Protein AF-A0A7C3QV22-F1 (afdb_monomer)

Secondary structure (DSSP, 8-state):
-----SPPP---TTTHHHHHHHHTT--EEEEETTT--EESS--SS-TTT----EEEEEPPS-----------S-SS--

pLDDT: mean 93.02, std 7.94, range [60.59, 98.31]

Solvent-accessible surface area (backbone atoms only — not comparable to full-atom values): 5399 Å² total; per-residue (Å²): 133,86,80,83,83,67,90,71,88,80,70,48,92,59,46,34,66,45,58,55,33,48,75,72,77,39,58,52,41,40,26,27,70,83,79,63,50,70,47,80,78,64,64,78,54,36,93,86,76,67,44,69,52,60,43,78,43,76,54,75,98,70,86,76,90,85,77,89,85,84,84,89,71,85,90,66,87,131

Sequence (78 aa):
MIEYAKPLPAPDLDTKPFWDACREHELRAQRCSACGRFRWPPQGVCPSCYSWDFEWAKLPETGKVYSFVVVHYVAVPA

Mean predicted aligned error: 4.91 Å

Foldseek 3Di:
DDDDPDDDDDDDPQCVVQVVCVVVVFHWFKAAPVPRDTDPPGDQADPVPRDSHTDTDTDDPDDDPPDDDDPPDDPDDD

Radius of gyration: 16.11 Å; Cα contacts (8 Å, |Δi|>4): 76; chains: 1; bounding box: 30×37×41 Å

Nearest PDB structures (foldseek):
  6ok1-assembly1_D  TM=9.053E-01  e=1.051E-05  Thermomonospora curvata DSM 43183
  6htj-assembly1_B  TM=9.024E-01  e=2.525E-02  Saccharolobus solfataricus
  3irb-assembly2_B  TM=7.762E-01  e=2.208E-02  Saccharolobus solfataricus
  5m3k-assembly1_E  TM=5.822E-01  e=6.461E-02  Pseudomonas protegens Pf-5
  8hkz-assembly1_L40E  TM=6.541E-01  e=1.768E-01  Sulfolobus acidocaldarius DSM 639

Structure (mmCIF, N/CA/C/O backbone):
data_AF-A0A7C3QV22-F1
#
_entry.id   AF-A0A7C3QV22-F1
#
loop_
_atom_site.group_PDB
_atom_site.id
_atom_site.type_symbol
_atom_site.label_atom_id
_atom_site.label_alt_id
_atom_site.label_comp_id
_atom_site.label_asym_id
_atom_site.label_entity_id
_atom_site.label_seq_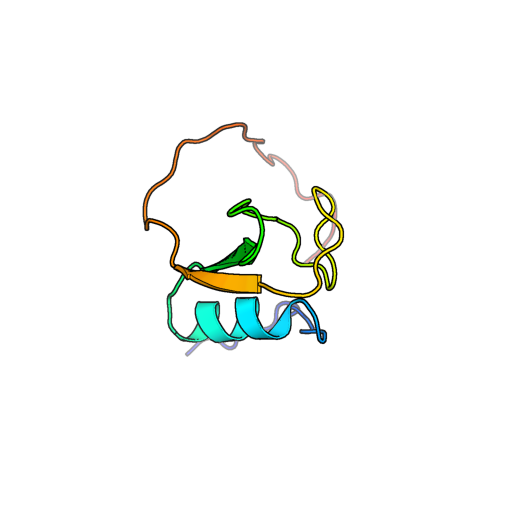id
_atom_site.pdbx_PDB_ins_code
_atom_site.Cartn_x
_atom_site.Cartn_y
_atom_site.Cartn_z
_atom_site.occupancy
_atom_site.B_iso_or_equiv
_atom_site.auth_seq_id
_atom_site.auth_comp_id
_atom_site.auth_asym_id
_atom_site.auth_atom_id
_atom_site.pdbx_PDB_model_num
ATOM 1 N N . MET A 1 1 ? 15.504 -25.560 -11.146 1.00 63.88 1 MET A N 1
ATOM 2 C CA . MET A 1 1 ? 14.805 -24.326 -10.732 1.00 63.88 1 MET A CA 1
ATOM 3 C C . MET A 1 1 ? 15.555 -23.166 -11.356 1.00 63.88 1 MET A C 1
ATOM 5 O O . MET A 1 1 ? 16.774 -23.181 -11.275 1.00 63.88 1 MET A O 1
ATOM 9 N N . ILE A 1 2 ? 14.878 -22.259 -12.061 1.00 72.69 2 ILE A N 1
ATOM 10 C CA . ILE A 1 2 ? 15.539 -21.089 -12.659 1.00 72.69 2 ILE A CA 1
ATOM 11 C C . ILE A 1 2 ? 15.688 -20.043 -11.555 1.00 72.69 2 ILE A C 1
ATOM 13 O O . ILE A 1 2 ? 14.708 -19.713 -10.890 1.00 72.69 2 ILE A O 1
ATOM 17 N N . GLU A 1 3 ? 16.908 -19.569 -11.335 1.00 84.25 3 GLU A N 1
ATOM 18 C CA . GLU A 1 3 ? 17.199 -18.508 -10.374 1.00 84.25 3 GLU A CA 1
ATOM 19 C C . GLU A 1 3 ? 16.638 -17.169 -10.882 1.00 84.25 3 GLU A C 1
ATOM 21 O O . GLU A 1 3 ? 16.830 -16.797 -12.042 1.00 84.25 3 GLU A O 1
ATOM 26 N N . TYR A 1 4 ? 15.892 -16.455 -10.035 1.00 82.94 4 TYR A N 1
ATOM 27 C CA . TYR A 1 4 ? 15.316 -15.156 -10.383 1.00 82.94 4 TYR A CA 1
ATOM 28 C C . TYR A 1 4 ? 16.387 -14.066 -10.248 1.00 82.94 4 TYR A C 1
ATOM 30 O O . TYR A 1 4 ? 16.679 -13.615 -9.146 1.00 82.94 4 TYR A O 1
ATOM 38 N N . ALA A 1 5 ? 16.972 -13.650 -11.374 1.00 86.06 5 ALA A N 1
ATOM 39 C CA . ALA A 1 5 ? 18.104 -12.716 -11.410 1.00 86.06 5 ALA A CA 1
ATOM 40 C C . ALA A 1 5 ? 17.717 -11.231 -11.577 1.00 86.06 5 ALA A C 1
ATOM 42 O O . ALA A 1 5 ? 18.591 -10.371 -11.665 1.00 86.06 5 ALA A O 1
ATOM 43 N N . LYS A 1 6 ? 16.419 -10.906 -11.663 1.00 84.88 6 LYS A N 1
ATOM 44 C CA . LYS A 1 6 ? 15.968 -9.510 -11.790 1.00 84.88 6 LYS A CA 1
ATOM 45 C C . LYS A 1 6 ? 16.027 -8.800 -10.433 1.00 84.88 6 LYS A C 1
ATOM 47 O O . LYS A 1 6 ? 15.875 -9.466 -9.408 1.00 84.88 6 LYS A O 1
ATOM 52 N N . PRO A 1 7 ? 16.165 -7.460 -10.409 1.00 87.81 7 PRO A N 1
ATOM 53 C CA . PRO A 1 7 ? 16.145 -6.698 -9.169 1.00 87.81 7 PRO A CA 1
ATOM 54 C C . PRO A 1 7 ? 14.914 -7.027 -8.324 1.00 87.81 7 PRO A C 1
ATOM 56 O O . PRO A 1 7 ? 13.785 -7.056 -8.823 1.00 87.81 7 PRO A O 1
ATOM 59 N N . LEU A 1 8 ? 15.147 -7.271 -7.039 1.00 88.75 8 LEU A N 1
ATOM 60 C CA . LEU A 1 8 ? 14.086 -7.396 -6.054 1.00 88.75 8 LEU A CA 1
ATOM 61 C C . LEU A 1 8 ? 13.804 -6.025 -5.433 1.00 88.75 8 LEU A C 1
ATOM 63 O O . LEU A 1 8 ? 14.725 -5.214 -5.295 1.00 88.75 8 LEU A O 1
ATOM 67 N N . PRO A 1 9 ? 12.553 -5.755 -5.030 1.00 89.31 9 PRO A N 1
ATOM 68 C CA . PRO A 1 9 ? 12.251 -4.589 -4.215 1.00 89.31 9 PRO A CA 1
ATOM 69 C C . PRO A 1 9 ? 13.098 -4.600 -2.942 1.00 89.31 9 PRO A C 1
ATOM 71 O O . PRO A 1 9 ? 13.243 -5.648 -2.312 1.00 89.31 9 PRO A O 1
ATOM 74 N N . ALA A 1 10 ? 13.629 -3.441 -2.556 1.00 92.88 10 ALA A N 1
ATOM 75 C CA . ALA A 1 10 ? 14.291 -3.250 -1.272 1.00 92.88 10 ALA A CA 1
ATOM 76 C C . ALA A 1 10 ? 13.250 -2.743 -0.259 1.00 92.88 10 ALA A C 1
ATOM 78 O O . ALA A 1 10 ? 12.818 -1.596 -0.383 1.00 92.88 10 ALA A O 1
ATOM 79 N N . PRO A 1 11 ? 12.802 -3.566 0.708 1.00 94.62 11 PRO A N 1
ATOM 80 C CA . PRO A 1 11 ? 11.816 -3.130 1.684 1.00 94.62 11 PRO A CA 1
ATOM 81 C C . PRO A 1 11 ? 12.407 -2.081 2.629 1.00 94.62 11 PRO A C 1
ATOM 83 O O . PRO A 1 11 ? 13.463 -2.302 3.222 1.00 94.62 11 PRO A O 1
ATOM 86 N N . ASP A 1 12 ? 11.696 -0.975 2.805 1.00 94.56 12 ASP A N 1
ATOM 87 C CA . ASP A 1 12 ? 11.943 0.013 3.857 1.00 94.56 12 ASP A CA 1
ATOM 88 C C . ASP A 1 12 ? 10.958 -0.174 5.027 1.00 94.56 12 ASP A C 1
ATOM 90 O O . ASP A 1 12 ? 10.177 -1.127 5.059 1.00 94.56 12 ASP A O 1
ATOM 94 N N . LEU A 1 13 ? 11.000 0.721 6.018 1.00 92.94 13 LEU A N 1
ATOM 95 C CA . LEU A 1 13 ? 10.133 0.640 7.198 1.00 92.94 13 LEU A CA 1
ATOM 96 C C . LEU A 1 13 ? 8.635 0.675 6.850 1.00 92.94 13 LEU A C 1
ATOM 98 O O . LEU A 1 13 ? 7.852 -0.035 7.483 1.00 92.94 13 LEU A O 1
ATOM 102 N N . ASP A 1 14 ? 8.245 1.448 5.836 1.00 93.62 14 ASP A N 1
ATOM 103 C CA . ASP A 1 14 ? 6.843 1.634 5.455 1.00 93.62 14 ASP A CA 1
ATOM 104 C C . ASP A 1 14 ? 6.336 0.494 4.560 1.00 93.62 14 ASP A C 1
ATOM 106 O O . ASP A 1 14 ? 5.175 0.086 4.641 1.00 93.62 14 ASP A O 1
ATOM 110 N N . THR A 1 15 ? 7.203 -0.055 3.710 1.00 95.62 15 THR A N 1
ATOM 111 C CA . THR A 1 15 ? 6.850 -1.060 2.697 1.00 95.62 15 THR A CA 1
ATOM 112 C C . THR A 1 15 ? 7.132 -2.494 3.129 1.00 95.62 15 THR A C 1
ATOM 114 O O . THR A 1 15 ? 6.546 -3.418 2.561 1.00 95.62 15 THR A O 1
ATOM 117 N N . LYS A 1 16 ? 7.971 -2.728 4.148 1.00 96.00 16 LYS A N 1
ATOM 118 C CA . LYS A 1 16 ? 8.273 -4.080 4.649 1.00 96.00 16 L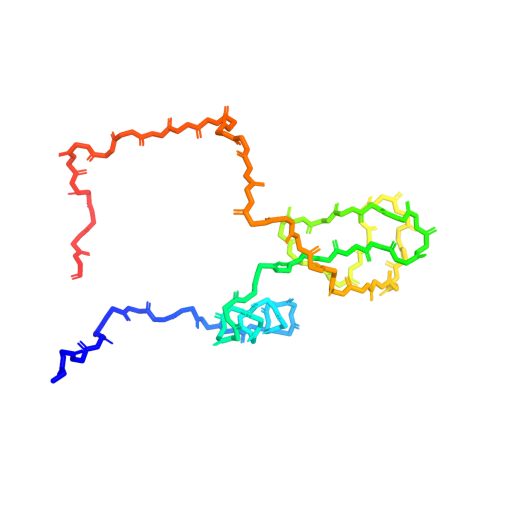YS A CA 1
ATOM 119 C C . LYS A 1 16 ? 7.026 -4.918 4.942 1.00 96.00 16 LYS A C 1
ATOM 121 O O . LYS A 1 16 ? 6.995 -6.054 4.471 1.00 96.00 16 LYS A O 1
ATOM 126 N N . PRO A 1 17 ? 5.983 -4.414 5.626 1.00 96.31 17 PRO A N 1
ATOM 127 C CA . PRO A 1 17 ? 4.816 -5.246 5.912 1.00 96.31 17 PRO A CA 1
ATOM 128 C C . PRO A 1 17 ? 4.024 -5.635 4.652 1.00 96.31 17 PRO A C 1
ATOM 130 O O . PRO A 1 17 ? 3.432 -6.711 4.614 1.00 96.31 17 PRO A O 1
ATOM 133 N N . PHE A 1 18 ? 4.038 -4.797 3.607 1.00 96.25 18 PHE A N 1
ATOM 134 C CA . PHE A 1 18 ? 3.463 -5.149 2.306 1.00 96.25 18 PHE A CA 1
ATOM 135 C C . PHE A 1 18 ? 4.233 -6.308 1.665 1.00 96.25 18 PHE A C 1
ATOM 137 O O . PHE A 1 18 ? 3.630 -7.312 1.290 1.00 96.25 18 PHE A O 1
ATOM 144 N N . TRP A 1 19 ? 5.563 -6.204 1.590 1.00 96.06 19 TRP A N 1
ATOM 145 C CA . TRP A 1 19 ? 6.398 -7.248 0.991 1.00 96.06 19 TRP A CA 1
ATOM 146 C C . TRP A 1 19 ? 6.383 -8.556 1.794 1.00 96.06 19 TRP A C 1
ATOM 148 O O . TRP A 1 19 ? 6.408 -9.631 1.197 1.00 96.06 19 TRP A O 1
ATOM 158 N N . ASP A 1 20 ? 6.293 -8.486 3.126 1.00 96.38 20 ASP A N 1
ATOM 159 C CA . ASP A 1 20 ? 6.078 -9.653 3.988 1.00 96.38 20 ASP A CA 1
ATOM 160 C C . ASP A 1 20 ? 4.759 -10.358 3.638 1.00 96.38 20 ASP A C 1
ATOM 162 O O . ASP A 1 20 ? 4.758 -11.562 3.410 1.00 96.38 20 ASP A O 1
ATOM 166 N N . ALA A 1 21 ? 3.655 -9.617 3.500 1.00 96.69 21 ALA A N 1
ATOM 167 C CA . ALA A 1 21 ? 2.364 -10.190 3.116 1.00 96.69 21 ALA A CA 1
ATOM 168 C C . ALA A 1 21 ? 2.382 -10.810 1.708 1.00 96.69 21 ALA A C 1
ATOM 170 O O . ALA A 1 21 ? 1.808 -11.877 1.501 1.00 96.69 21 ALA A O 1
ATOM 171 N N . CYS A 1 22 ? 3.095 -10.199 0.753 1.00 94.94 22 CYS A N 1
ATOM 172 C CA . CYS A 1 22 ? 3.263 -10.775 -0.583 1.00 94.94 22 CYS A CA 1
ATOM 173 C C . CYS A 1 22 ? 3.975 -12.135 -0.558 1.00 94.94 22 CYS A C 1
ATOM 175 O O . CYS A 1 22 ? 3.635 -13.000 -1.365 1.00 94.94 22 CYS A O 1
ATOM 177 N N . ARG A 1 23 ? 4.930 -12.348 0.361 1.00 94.38 23 ARG A N 1
ATOM 178 C CA . ARG A 1 23 ? 5.582 -13.660 0.543 1.00 94.38 23 ARG A CA 1
ATOM 179 C C . ARG A 1 23 ? 4.615 -14.731 1.041 1.00 94.38 23 ARG A C 1
ATOM 181 O O . ARG A 1 23 ? 4.762 -15.887 0.667 1.00 94.38 23 ARG A O 1
ATOM 188 N N . GLU A 1 24 ? 3.599 -14.326 1.793 1.00 96.50 24 GLU A N 1
ATOM 189 C CA . GLU A 1 24 ? 2.513 -15.187 2.271 1.00 96.50 24 GLU A CA 1
ATOM 190 C C . GLU A 1 24 ? 1.338 -15.282 1.278 1.00 96.50 24 GLU A C 1
ATOM 192 O O . GLU A 1 24 ? 0.259 -15.749 1.633 1.00 96.50 24 GLU A O 1
ATOM 197 N N . HIS A 1 25 ? 1.520 -14.832 0.029 1.00 95.81 25 HIS A N 1
ATOM 198 C CA . HIS A 1 25 ? 0.477 -14.798 -1.003 1.00 95.81 25 HIS A CA 1
ATOM 199 C C . HIS A 1 25 ? -0.755 -13.951 -0.634 1.00 95.81 25 HIS A C 1
ATOM 201 O O . HIS A 1 25 ? -1.861 -14.198 -1.116 1.00 95.81 25 HIS A O 1
ATOM 207 N N . GLU A 1 26 ? -0.576 -12.911 0.182 1.00 97.06 26 GLU A N 1
ATOM 208 C CA . GLU A 1 26 ? -1.648 -11.997 0.563 1.00 97.06 26 GLU A CA 1
ATOM 209 C C . GLU A 1 26 ? -1.441 -10.585 0.016 1.00 97.06 26 GLU A C 1
ATOM 211 O O . GLU A 1 26 ? -0.372 -9.984 0.135 1.00 97.06 26 GLU A O 1
ATOM 216 N N . LEU A 1 27 ? -2.519 -10.006 -0.517 1.00 96.62 27 LEU A N 1
ATOM 217 C CA . LEU A 1 27 ? -2.569 -8.588 -0.840 1.00 96.62 27 LEU A CA 1
ATOM 218 C C . LEU A 1 27 ? -3.102 -7.813 0.368 1.00 96.62 27 LEU A C 1
ATOM 220 O O . LEU A 1 27 ? -4.258 -7.977 0.765 1.00 96.62 27 LEU A O 1
ATOM 224 N N . ARG A 1 28 ? -2.269 -6.948 0.949 1.00 97.62 28 ARG A N 1
ATOM 225 C CA . ARG A 1 28 ? -2.642 -6.081 2.075 1.00 97.62 28 ARG A CA 1
ATOM 226 C C . ARG A 1 28 ? -2.354 -4.618 1.764 1.00 97.62 28 ARG A C 1
ATOM 228 O O . ARG A 1 28 ? -1.420 -4.307 1.031 1.00 97.62 28 ARG A O 1
ATOM 235 N N . ALA A 1 29 ? -3.128 -3.719 2.363 1.00 97.38 29 ALA A N 1
ATOM 236 C CA . ALA A 1 29 ? -2.867 -2.282 2.335 1.00 97.38 29 ALA A CA 1
ATOM 237 C C . ALA A 1 29 ? -3.128 -1.650 3.703 1.00 97.38 29 ALA A C 1
ATOM 239 O O . ALA A 1 29 ? -3.888 -2.181 4.517 1.00 97.38 29 ALA A O 1
ATOM 240 N N . GLN A 1 30 ? -2.515 -0.492 3.945 1.00 97.69 30 GLN A N 1
ATOM 241 C CA . GLN A 1 30 ? -2.769 0.271 5.159 1.00 97.69 30 GLN A CA 1
ATOM 242 C C . GLN A 1 30 ? -4.216 0.769 5.182 1.00 97.69 30 GLN A C 1
ATOM 244 O O . GLN A 1 30 ? -4.682 1.408 4.232 1.00 97.69 30 GLN A O 1
ATOM 249 N N . ARG A 1 31 ? -4.895 0.557 6.307 1.00 98.12 31 ARG A N 1
ATOM 250 C CA . ARG A 1 31 ? -6.178 1.175 6.641 1.00 98.12 31 ARG A CA 1
ATOM 251 C C . ARG A 1 31 ? -6.015 1.973 7.924 1.00 98.12 31 ARG A C 1
ATOM 253 O O . ARG A 1 31 ? -5.527 1.458 8.920 1.00 98.12 31 ARG A O 1
ATOM 260 N N . CYS A 1 32 ? -6.402 3.246 7.907 1.00 98.31 32 CYS A N 1
ATOM 261 C CA . CYS A 1 32 ? -6.348 4.069 9.111 1.00 98.31 32 CYS A CA 1
ATOM 262 C C . CYS A 1 32 ? -7.279 3.518 10.190 1.00 98.31 32 CYS A C 1
ATOM 264 O O . CYS A 1 32 ? -8.476 3.397 9.933 1.00 98.31 32 CYS A O 1
ATOM 266 N N . SER A 1 33 ? -6.766 3.301 11.398 1.00 98.25 33 SER A N 1
ATOM 267 C CA . SER A 1 33 ? -7.587 2.840 12.522 1.00 98.25 33 SER A CA 1
ATOM 268 C C . SER A 1 33 ? -8.480 3.952 13.083 1.00 98.25 33 SER A C 1
ATOM 270 O O . SER A 1 33 ? -9.520 3.667 13.662 1.00 98.25 33 SER A O 1
ATOM 272 N N . ALA A 1 34 ? -8.120 5.223 12.860 1.00 98.12 34 ALA A N 1
ATOM 273 C CA . ALA A 1 34 ? -8.900 6.374 13.318 1.00 98.12 34 ALA A CA 1
ATOM 274 C C . ALA A 1 34 ? -10.034 6.779 12.356 1.00 98.12 34 ALA A C 1
ATOM 276 O O . ALA A 1 34 ? -11.144 7.054 12.796 1.00 98.12 34 ALA A O 1
ATOM 277 N N . CYS A 1 35 ? -9.777 6.840 11.041 1.00 98.00 35 CYS A N 1
ATOM 278 C CA . CYS A 1 35 ? -10.769 7.308 10.055 1.00 98.00 35 CYS A CA 1
ATOM 279 C C . CYS A 1 35 ? -11.227 6.238 9.052 1.00 98.00 35 CYS A C 1
ATOM 281 O O . CYS A 1 35 ? -12.029 6.521 8.165 1.00 98.00 35 CYS A O 1
ATOM 283 N N . GLY A 1 36 ? -10.695 5.017 9.133 1.00 97.69 36 GLY A N 1
ATOM 284 C CA . GLY A 1 36 ? -11.079 3.894 8.276 1.00 97.69 36 GLY A CA 1
ATOM 285 C C . GLY A 1 36 ? -10.577 3.960 6.831 1.00 97.69 36 GLY A C 1
ATOM 286 O O . GLY A 1 36 ? -10.835 3.026 6.070 1.00 97.69 36 GLY A O 1
ATOM 287 N N . ARG A 1 37 ? -9.870 5.026 6.429 1.00 97.50 37 ARG A N 1
ATOM 288 C CA . ARG A 1 37 ? -9.432 5.227 5.042 1.00 97.50 37 ARG A CA 1
ATOM 289 C C . ARG A 1 37 ? -8.253 4.329 4.672 1.00 97.50 37 ARG A C 1
ATOM 291 O O . ARG A 1 37 ? -7.229 4.336 5.358 1.00 97.50 37 ARG A O 1
ATOM 298 N N . PHE A 1 38 ? -8.396 3.614 3.557 1.00 97.19 38 PHE A N 1
ATOM 299 C CA . PHE A 1 38 ? -7.305 2.883 2.913 1.00 97.19 38 PHE A CA 1
ATOM 300 C C . PHE A 1 38 ? -6.312 3.828 2.2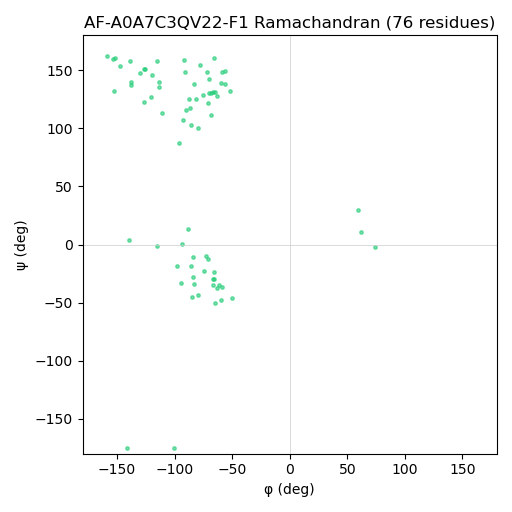36 1.00 97.19 38 PHE A C 1
ATOM 302 O O . PHE A 1 38 ? -6.696 4.903 1.762 1.00 97.19 38 PHE A O 1
ATOM 309 N N . ARG A 1 39 ? -5.038 3.429 2.194 1.00 94.44 39 ARG A N 1
ATOM 310 C CA . ARG A 1 39 ? -3.939 4.242 1.663 1.00 94.44 39 ARG A CA 1
ATOM 311 C C . ARG A 1 39 ? -2.997 3.394 0.819 1.00 94.44 39 ARG A C 1
ATOM 313 O O . ARG A 1 39 ? -2.627 2.288 1.207 1.00 94.44 39 ARG A O 1
ATOM 320 N N . TRP A 1 40 ? -2.599 3.958 -0.314 1.00 94.38 40 TRP A N 1
ATOM 321 C CA . TRP A 1 40 ? -1.525 3.453 -1.155 1.00 94.38 40 TRP A CA 1
ATOM 322 C C . TRP A 1 40 ? -0.899 4.632 -1.920 1.00 94.38 40 TRP A C 1
ATOM 324 O O . TRP A 1 40 ? -1.666 5.419 -2.485 1.00 94.38 40 TRP A O 1
ATOM 334 N N . PRO A 1 41 ? 0.440 4.783 -1.965 1.00 93.75 41 PRO A N 1
ATOM 335 C CA . PRO A 1 41 ? 1.460 3.941 -1.322 1.00 93.75 41 PRO A CA 1
ATOM 336 C C . PRO A 1 41 ? 1.434 3.982 0.224 1.00 93.75 41 PRO A C 1
ATOM 338 O O . PRO A 1 41 ? 0.853 4.922 0.781 1.00 93.75 41 PRO A O 1
ATOM 341 N N . PRO A 1 42 ? 2.025 2.980 0.913 1.00 94.56 42 PRO A N 1
ATOM 342 C CA . PRO A 1 42 ? 2.164 2.968 2.372 1.00 94.56 42 PRO A CA 1
ATOM 343 C C . PRO A 1 42 ? 2.965 4.168 2.881 1.00 94.56 42 PRO A C 1
ATOM 345 O O . PRO A 1 42 ? 3.950 4.556 2.258 1.00 94.56 42 PRO A O 1
ATOM 348 N N . GLN A 1 43 ? 2.526 4.763 3.990 1.00 93.75 43 GLN A N 1
ATOM 349 C CA . GLN A 1 43 ? 3.147 5.938 4.613 1.00 93.75 43 GLN A CA 1
ATOM 350 C C . GLN A 1 43 ? 2.968 5.884 6.137 1.00 93.75 43 GLN A C 1
ATOM 352 O O . GLN A 1 43 ? 1.975 5.335 6.624 1.00 93.75 43 GLN A O 1
ATOM 357 N N . GLY A 1 44 ? 3.868 6.514 6.897 1.00 94.31 44 GLY A N 1
ATOM 358 C CA . GLY A 1 44 ? 3.793 6.543 8.366 1.00 94.31 44 GLY A CA 1
ATOM 359 C C . GLY A 1 44 ? 2.593 7.302 8.963 1.00 94.31 44 GLY A C 1
ATOM 360 O O . GLY A 1 44 ? 2.180 7.008 10.081 1.00 94.31 44 GLY A O 1
ATOM 361 N N . VAL A 1 45 ? 1.990 8.252 8.234 1.00 96.12 45 VAL A N 1
ATOM 362 C CA . VAL A 1 45 ? 0.913 9.132 8.742 1.00 96.12 45 VAL A CA 1
ATOM 363 C C . VAL A 1 45 ? -0.288 9.155 7.801 1.00 96.12 45 VAL A C 1
ATOM 365 O O . VAL A 1 45 ? -0.158 9.038 6.582 1.00 96.12 45 VAL A O 1
ATOM 368 N N . CYS A 1 46 ? -1.497 9.301 8.352 1.00 96.94 46 CYS A N 1
AT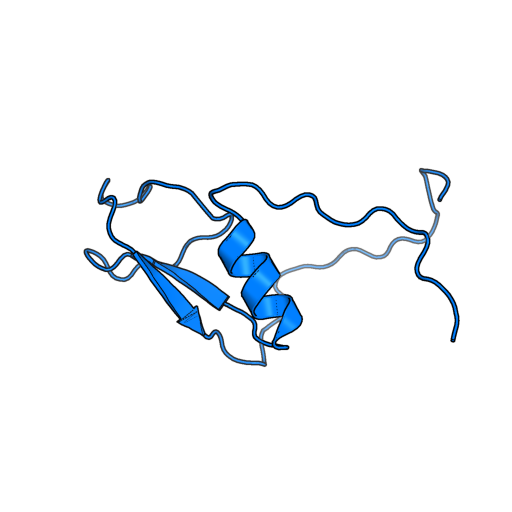OM 369 C CA . CYS A 1 46 ? -2.704 9.440 7.542 1.00 96.94 46 CYS A CA 1
ATOM 370 C C . CYS A 1 46 ? -2.760 10.795 6.834 1.00 96.94 46 CYS A C 1
ATOM 372 O O . CYS A 1 46 ? -2.887 11.806 7.521 1.00 96.94 46 CYS A O 1
ATOM 374 N N . PRO A 1 47 ? -2.840 10.848 5.490 1.00 95.88 47 PRO A N 1
ATOM 375 C CA . PRO A 1 47 ? -3.008 12.120 4.789 1.00 95.88 47 PRO A CA 1
ATOM 376 C C . PRO A 1 47 ? -4.411 12.718 4.981 1.00 95.88 47 PRO A C 1
ATOM 378 O O . PRO A 1 47 ? -4.644 13.866 4.631 1.00 95.88 47 PRO A O 1
ATOM 381 N N . SER A 1 48 ? -5.367 11.940 5.506 1.00 97.19 48 SER A N 1
ATOM 382 C CA . SER A 1 48 ? -6.747 12.395 5.703 1.00 97.19 48 SER A CA 1
ATOM 383 C C . SER A 1 48 ? -7.019 12.938 7.105 1.00 97.19 48 SER A C 1
ATOM 385 O O . SER A 1 48 ? -7.874 13.805 7.237 1.00 97.19 48 SER A O 1
ATOM 387 N N . CYS A 1 49 ? -6.376 12.398 8.147 1.00 97.88 49 CYS A N 1
ATOM 388 C CA . CYS A 1 49 ? -6.656 12.773 9.541 1.00 97.88 49 CYS A CA 1
ATOM 389 C C . CYS A 1 49 ? -5.413 12.907 10.433 1.00 97.88 49 CYS A C 1
ATOM 391 O O . CYS A 1 49 ? -5.561 13.116 11.631 1.00 97.88 49 CYS A O 1
ATOM 393 N N . TYR A 1 50 ? -4.206 12.757 9.881 1.00 97.44 50 TYR A N 1
ATOM 394 C CA . TYR A 1 50 ? -2.926 12.892 10.589 1.00 97.44 50 TYR A CA 1
ATOM 395 C C . TYR A 1 50 ? -2.675 11.906 11.744 1.00 97.44 50 TYR A C 1
ATOM 397 O O . TYR A 1 50 ? -1.703 12.053 12.478 1.00 97.44 50 TYR A O 1
ATOM 405 N N . SER A 1 51 ? -3.502 10.868 11.889 1.00 97.81 51 SER A N 1
ATOM 406 C CA . SER A 1 51 ? -3.236 9.770 12.824 1.00 97.81 51 SER A CA 1
ATOM 407 C C . SER A 1 51 ? -2.057 8.908 12.352 1.00 97.81 51 SER A C 1
ATOM 409 O O . SER A 1 51 ? -1.911 8.630 11.153 1.00 97.81 51 SER A O 1
ATOM 411 N N . TRP A 1 52 ? -1.262 8.460 13.322 1.00 96.81 52 TRP A N 1
ATOM 412 C CA . TRP A 1 52 ? -0.194 7.467 13.175 1.00 96.81 52 TRP A CA 1
ATOM 413 C C . TRP A 1 52 ? -0.722 6.029 13.244 1.00 96.81 52 TRP A C 1
ATOM 415 O O . TRP A 1 52 ? -0.006 5.092 12.911 1.00 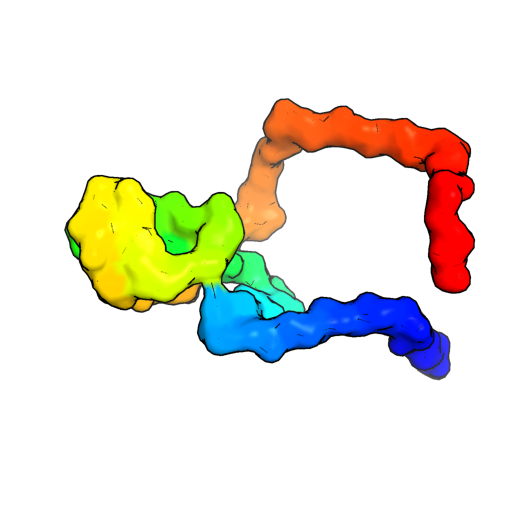96.81 52 TRP A O 1
ATOM 425 N N . ASP A 1 53 ? -1.987 5.849 13.632 1.00 97.44 53 ASP A N 1
ATOM 426 C CA . ASP A 1 53 ? -2.585 4.539 13.846 1.00 97.44 53 ASP A CA 1
ATOM 427 C C . ASP A 1 53 ? -3.161 3.982 12.543 1.00 97.44 53 ASP A C 1
ATOM 429 O O . ASP A 1 53 ? -4.002 4.589 11.852 1.00 97.44 53 ASP A O 1
ATOM 433 N N . PHE A 1 54 ? -2.713 2.781 12.207 1.00 97.38 54 PHE A N 1
ATOM 434 C CA . PHE A 1 54 ? -3.207 2.021 11.074 1.00 97.38 54 PHE A CA 1
ATOM 435 C C . PHE A 1 54 ? -3.033 0.523 11.298 1.00 97.38 54 PHE A C 1
ATOM 437 O O . PHE A 1 54 ? -2.201 0.068 12.081 1.00 97.38 54 PHE A O 1
ATOM 444 N N . GLU A 1 55 ? -3.812 -0.240 10.549 1.00 97.62 55 GLU A N 1
ATOM 445 C CA . GLU A 1 55 ? -3.684 -1.683 10.417 1.00 97.62 55 GLU A CA 1
ATOM 446 C C . GLU A 1 55 ? -3.308 -2.054 8.978 1.00 97.62 55 GLU A C 1
ATOM 448 O O . GLU A 1 55 ? -3.561 -1.302 8.032 1.00 97.62 55 GLU A O 1
ATOM 453 N N . TRP A 1 56 ? -2.732 -3.243 8.806 1.00 97.69 56 TRP A N 1
ATOM 454 C CA . TRP A 1 56 ? -2.502 -3.856 7.497 1.00 97.69 56 TRP A CA 1
ATOM 455 C C . TRP A 1 56 ? -3.638 -4.819 7.174 1.00 97.69 56 TRP A C 1
ATOM 457 O O . TRP A 1 56 ? -3.566 -6.013 7.474 1.00 97.69 56 TRP A O 1
ATOM 467 N N . ALA A 1 57 ? -4.695 -4.281 6.571 1.00 97.88 57 ALA A N 1
ATOM 468 C CA . ALA A 1 57 ? -5.902 -5.028 6.254 1.00 97.88 57 ALA A CA 1
ATOM 469 C C . ALA A 1 57 ? -5.752 -5.806 4.937 1.00 97.88 57 ALA A C 1
ATOM 471 O O . ALA A 1 57 ? -5.229 -5.288 3.944 1.00 97.88 57 ALA A O 1
ATOM 472 N N . LYS A 1 58 ? -6.242 -7.051 4.932 1.00 97.88 58 LYS A N 1
ATOM 473 C CA . LYS A 1 58 ? -6.317 -7.901 3.737 1.00 97.88 58 LYS A CA 1
ATOM 474 C C . LYS A 1 58 ? -7.317 -7.320 2.741 1.00 97.88 58 LYS A C 1
ATOM 476 O O . LYS A 1 58 ? -8.433 -6.958 3.113 1.00 97.88 58 LYS A O 1
ATOM 481 N N . LEU A 1 59 ? -6.900 -7.221 1.484 1.00 97.06 59 LEU A N 1
ATOM 482 C CA . LEU A 1 59 ? -7.746 -6.792 0.378 1.00 97.06 59 LEU A CA 1
ATOM 483 C C . LEU A 1 59 ? -8.415 -8.001 -0.294 1.00 97.06 59 LEU A C 1
ATOM 485 O O . LEU A 1 59 ? -7.916 -9.123 -0.178 1.00 97.06 59 LEU A O 1
ATOM 489 N N . PRO A 1 60 ? -9.531 -7.791 -1.014 1.00 95.81 60 PRO A N 1
ATOM 490 C CA . PRO A 1 60 ? -10.109 -8.822 -1.864 1.00 95.81 60 PRO A CA 1
ATOM 491 C C . PRO A 1 60 ? -9.122 -9.293 -2.937 1.00 95.81 60 PRO A C 1
ATOM 493 O O . PRO A 1 60 ? -8.339 -8.508 -3.467 1.00 95.81 60 PRO A O 1
ATOM 496 N N . GLU A 1 61 ? -9.226 -10.563 -3.318 1.00 93.31 61 GLU A N 1
ATOM 497 C CA . GLU A 1 61 ? -8.396 -11.180 -4.366 1.00 93.31 61 GLU A CA 1
ATOM 498 C C . GLU A 1 61 ? -8.780 -10.717 -5.783 1.00 93.31 61 GLU A C 1
ATOM 500 O O . GLU A 1 61 ? -8.073 -10.971 -6.754 1.00 93.31 61 GLU A O 1
ATOM 5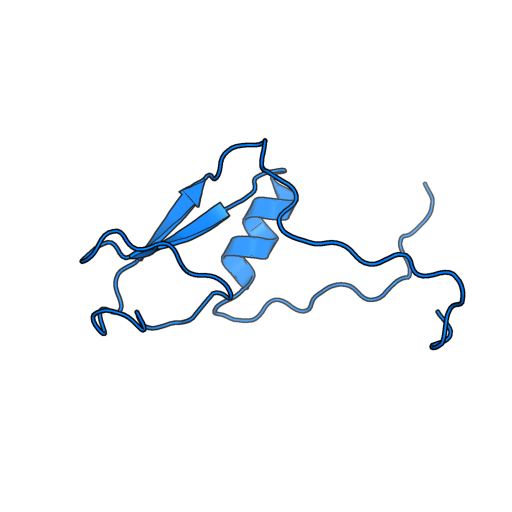05 N N . THR A 1 62 ? -9.904 -10.010 -5.907 1.00 96.31 62 THR A N 1
ATOM 506 C CA . THR A 1 62 ? -10.440 -9.504 -7.172 1.00 96.31 62 THR A CA 1
ATOM 507 C C . THR A 1 62 ? -10.541 -7.986 -7.158 1.00 96.31 62 THR A C 1
ATOM 509 O O . THR A 1 62 ? -10.903 -7.386 -6.144 1.00 96.31 62 THR A O 1
ATOM 512 N N . GLY A 1 63 ? -10.331 -7.366 -8.315 1.00 94.88 63 GL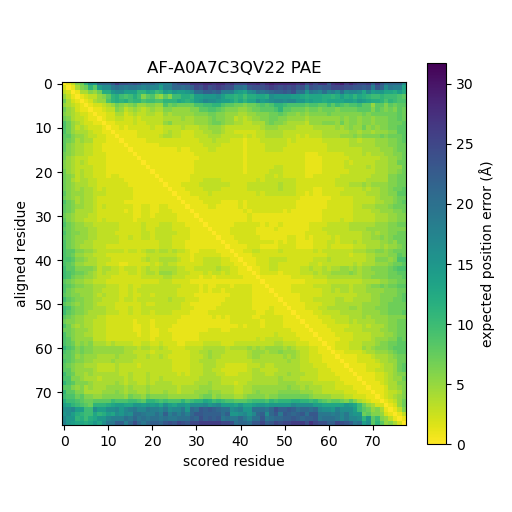Y A N 1
ATOM 513 C CA . GLY A 1 63 ? -10.498 -5.930 -8.510 1.00 94.88 63 GLY A CA 1
ATOM 514 C C . GLY A 1 63 ? -11.106 -5.603 -9.869 1.00 94.88 63 GLY A C 1
ATOM 515 O O . GLY A 1 63 ? -11.487 -6.486 -10.635 1.00 94.88 63 GLY A O 1
ATOM 516 N N . LYS A 1 64 ? -11.194 -4.308 -10.171 1.00 97.50 64 LYS A N 1
ATOM 517 C CA . LYS A 1 64 ? -11.598 -3.805 -11.488 1.00 97.50 64 LYS A CA 1
ATOM 518 C C . LYS A 1 64 ? -10.414 -3.095 -12.127 1.00 97.50 64 LYS A C 1
ATOM 520 O O . LYS A 1 64 ? -9.708 -2.352 -11.448 1.00 97.50 64 LYS A O 1
ATOM 525 N N . VAL A 1 65 ? -10.224 -3.292 -13.429 1.00 97.44 65 VAL A N 1
ATOM 526 C CA . VAL A 1 65 ? -9.234 -2.527 -14.193 1.00 97.44 65 VAL A CA 1
ATOM 527 C C . VAL A 1 65 ? -9.711 -1.080 -14.268 1.00 97.44 65 VAL A C 1
ATOM 529 O O . VAL A 1 65 ? -10.725 -0.793 -14.896 1.00 97.44 65 VAL A O 1
ATOM 532 N N . TYR A 1 66 ? -8.995 -0.180 -13.594 1.00 97.50 66 TYR A N 1
ATOM 533 C CA . TYR A 1 66 ? -9.270 1.257 -13.652 1.00 97.50 66 TYR A CA 1
ATOM 534 C C . TYR A 1 66 ? -8.688 1.888 -14.924 1.00 97.50 66 TYR A C 1
ATOM 536 O O . TYR A 1 66 ? -9.343 2.684 -15.586 1.00 97.50 66 TYR A O 1
ATOM 544 N N . SER A 1 67 ? -7.456 1.511 -15.271 1.00 98.06 67 SER A N 1
ATOM 545 C CA . SER A 1 67 ? -6.741 1.944 -16.472 1.00 98.06 67 SER A CA 1
ATOM 546 C C . SER A 1 67 ? -5.629 0.939 -16.796 1.00 98.06 67 SER A C 1
ATOM 548 O O . SER A 1 67 ? -5.249 0.149 -15.928 1.00 98.06 67 SER A O 1
ATOM 550 N N . PHE A 1 68 ? -5.114 0.950 -18.026 1.00 97.62 68 PHE A N 1
ATOM 551 C CA . PHE A 1 68 ? -4.015 0.089 -18.464 1.00 97.62 68 PHE A CA 1
ATOM 552 C C . PHE A 1 68 ? -3.202 0.736 -19.593 1.00 97.62 68 PHE A C 1
ATOM 554 O O . PHE A 1 68 ? -3.677 1.631 -20.290 1.00 97.62 68 PHE A O 1
ATOM 561 N N . VAL A 1 69 ? -1.976 0.250 -19.782 1.00 96.31 69 VAL A N 1
ATOM 562 C CA . VAL A 1 69 ? -1.112 0.577 -20.924 1.00 96.31 69 VAL A CA 1
ATOM 563 C C . VAL A 1 69 ? -0.637 -0.713 -21.588 1.00 96.31 69 VAL A C 1
ATOM 565 O O . VAL A 1 69 ? -0.503 -1.737 -20.918 1.00 96.31 69 VAL A O 1
ATOM 568 N N . VAL A 1 70 ? -0.366 -0.667 -22.894 1.00 95.75 70 VAL A N 1
ATOM 569 C CA . VAL A 1 70 ? 0.221 -1.787 -23.646 1.00 95.75 70 VAL A CA 1
ATOM 570 C C . VAL A 1 70 ? 1.637 -1.400 -24.059 1.00 95.75 70 VAL A C 1
ATOM 572 O O . VAL A 1 70 ? 1.837 -0.483 -24.854 1.00 95.75 70 VAL A O 1
ATOM 575 N N . VAL A 1 71 ? 2.633 -2.082 -23.492 1.00 91.94 71 VAL A N 1
ATOM 576 C CA . VAL A 1 71 ? 4.046 -1.848 -23.815 1.00 91.94 71 VAL A CA 1
ATOM 577 C C . VAL A 1 71 ? 4.410 -2.678 -25.046 1.00 91.94 71 VAL A C 1
ATOM 579 O O . VAL A 1 71 ? 4.594 -3.887 -24.945 1.00 91.94 71 VAL A O 1
ATOM 582 N N . HIS A 1 72 ? 4.501 -2.033 -26.211 1.00 92.50 72 HIS A N 1
ATOM 583 C CA . HIS A 1 72 ? 4.873 -2.693 -27.473 1.00 92.50 72 HIS A CA 1
ATOM 584 C C . HIS A 1 72 ? 6.390 -2.830 -27.669 1.00 92.50 72 HIS A C 1
ATOM 586 O O . HIS A 1 72 ? 6.839 -3.756 -28.341 1.00 92.50 72 HIS A O 1
ATOM 592 N N . TYR A 1 73 ? 7.177 -1.927 -27.077 1.00 90.19 73 TYR A N 1
ATOM 593 C CA . TYR A 1 73 ? 8.635 -1.896 -27.196 1.00 90.19 73 TYR A CA 1
ATOM 594 C C . TYR A 1 73 ? 9.267 -1.596 -25.837 1.00 90.19 73 TYR A C 1
ATOM 596 O O . TYR A 1 73 ? 8.768 -0.759 -25.084 1.00 90.19 73 TYR A O 1
ATOM 604 N N . VAL A 1 74 ? 10.372 -2.272 -25.526 1.00 84.38 74 VAL A N 1
ATOM 605 C CA . VAL A 1 74 ? 11.113 -2.075 -24.276 1.00 84.38 74 VAL A CA 1
ATOM 606 C C . VAL A 1 74 ? 12.112 -0.933 -24.463 1.00 84.38 74 VAL A C 1
ATOM 608 O O . VAL A 1 74 ? 13.012 -1.030 -25.291 1.00 84.38 74 VAL A O 1
ATOM 611 N N . ALA A 1 75 ? 11.951 0.149 -23.697 1.00 77.56 75 ALA A N 1
ATOM 612 C CA . ALA A 1 75 ? 12.839 1.314 -23.761 1.00 77.56 75 ALA A CA 1
ATOM 613 C C . ALA A 1 75 ? 14.096 1.184 -22.878 1.00 77.56 75 ALA A C 1
ATOM 615 O O . ALA A 1 75 ? 15.061 1.914 -23.086 1.00 77.56 75 ALA A O 1
ATOM 616 N N . VAL A 1 76 ? 14.093 0.272 -21.898 1.00 74.38 76 VAL A N 1
ATOM 617 C CA . VAL A 1 76 ? 1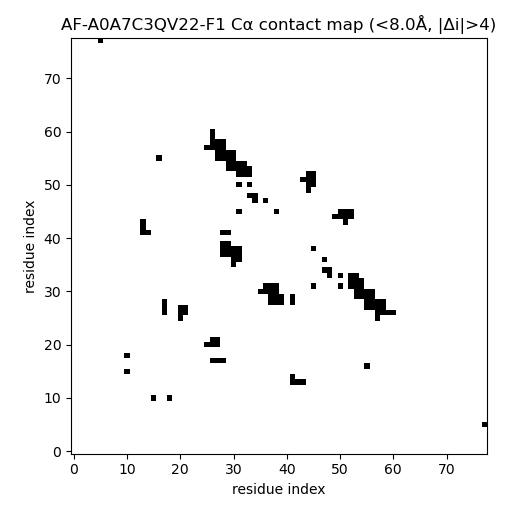5.193 0.091 -20.937 1.00 74.38 76 VAL A CA 1
ATOM 618 C C . VAL A 1 76 ? 15.631 -1.377 -20.947 1.00 74.38 76 VAL A C 1
ATOM 620 O 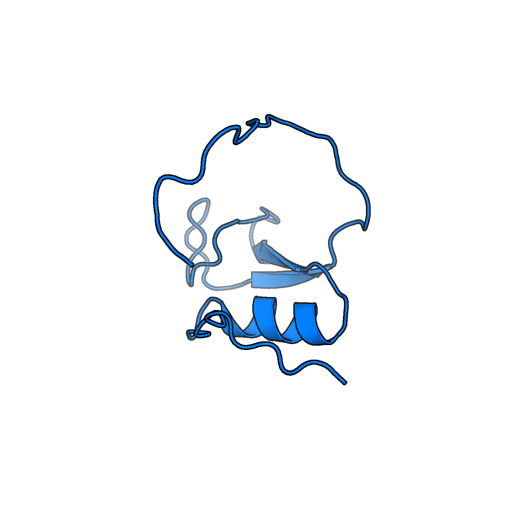O . VAL A 1 76 ? 14.777 -2.236 -20.724 1.00 74.38 76 VAL A O 1
ATOM 623 N N . PRO A 1 77 ? 16.911 -1.689 -21.225 1.00 65.44 77 PRO A N 1
ATOM 624 C CA . PRO A 1 77 ? 17.419 -3.059 -21.176 1.00 65.44 77 PRO A CA 1
ATOM 625 C C . PRO A 1 77 ? 17.176 -3.714 -19.809 1.00 65.44 77 PRO A C 1
ATOM 627 O O . PRO A 1 77 ? 17.130 -3.022 -18.792 1.00 65.44 77 PRO A O 1
ATOM 630 N N . ALA A 1 78 ? 17.000 -5.038 -19.819 1.00 60.59 78 ALA A N 1
ATOM 631 C CA . ALA A 1 78 ? 16.805 -5.852 -18.618 1.00 60.59 78 ALA A CA 1
ATOM 632 C C . ALA A 1 78 ? 18.108 -6.077 -17.842 1.00 60.59 78 ALA A C 1
ATOM 634 O O . ALA A 1 78 ? 19.175 -6.137 -18.496 1.00 60.59 78 ALA A O 1
#